Protein AF-A0A8J4EKW1-F1 (afdb_monomer_lite)

Foldseek 3Di:
DDDPPDPVNVLVVLLVVLCVPDVVLVVVLVVQLVCQCVVCVPDPPSSCVSSVVSSQVSCVVSVNDDD

Structure (mmCIF, N/CA/C/O backbone):
data_AF-A0A8J4EKW1-F1
#
_entry.id   AF-A0A8J4EKW1-F1
#
loop_
_atom_site.group_PDB
_atom_site.id
_atom_site.type_symbol
_atom_site.label_atom_id
_atom_site.label_alt_id
_atom_site.label_comp_id
_atom_site.label_asym_id
_atom_site.l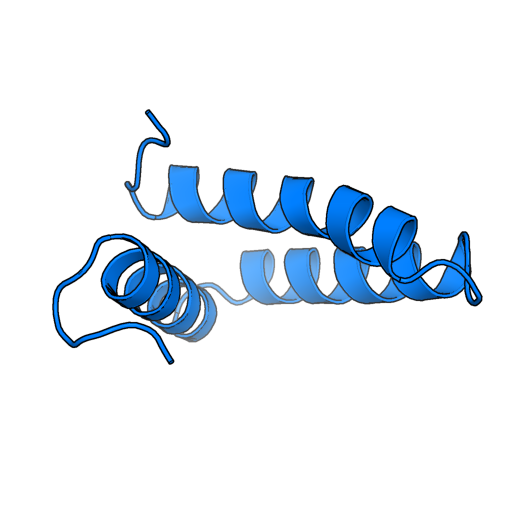abel_entity_id
_atom_site.label_seq_id
_atom_site.pdbx_PDB_ins_code
_atom_site.Cartn_x
_atom_site.Cartn_y
_atom_site.Cartn_z
_atom_site.occupancy
_atom_site.B_iso_or_equiv
_atom_site.auth_seq_id
_atom_site.auth_comp_id
_atom_site.auth_asym_id
_atom_site.auth_atom_id
_atom_site.pdbx_PDB_model_num
ATOM 1 N N . MET A 1 1 ? 16.174 2.477 6.336 1.00 60.22 1 MET A N 1
ATOM 2 C CA . MET A 1 1 ? 15.346 2.353 7.554 1.00 60.22 1 MET A CA 1
ATOM 3 C C . MET A 1 1 ? 14.643 3.684 7.732 1.00 60.22 1 MET A C 1
ATOM 5 O O . MET A 1 1 ? 15.328 4.695 7.684 1.00 60.22 1 MET A O 1
ATOM 9 N N . PHE A 1 2 ? 13.317 3.698 7.823 1.00 73.19 2 PHE A N 1
ATOM 10 C CA . PHE A 1 2 ? 12.551 4.919 8.085 1.00 73.19 2 PHE A CA 1
ATOM 11 C C . PHE A 1 2 ? 12.455 5.105 9.600 1.00 73.19 2 PHE A C 1
ATOM 13 O O . PHE A 1 2 ? 12.199 4.126 10.304 1.00 73.19 2 PHE A O 1
ATOM 20 N N . GLY A 1 3 ? 12.731 6.311 10.099 1.00 71.19 3 GLY A N 1
ATOM 21 C CA . GLY A 1 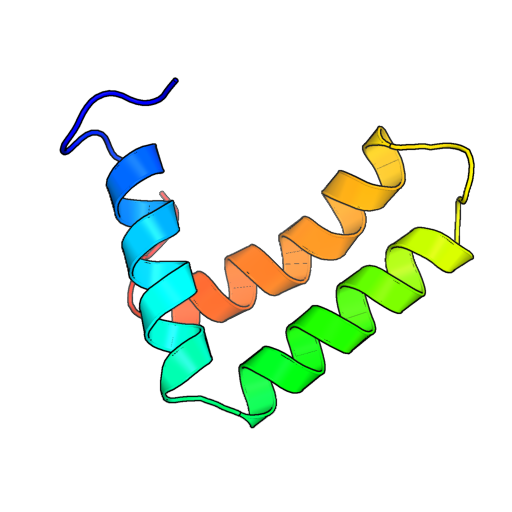3 ? 12.599 6.605 11.527 1.00 71.19 3 GLY A CA 1
ATOM 22 C C . GLY A 1 3 ? 11.146 6.439 11.995 1.00 71.19 3 GLY A C 1
ATOM 23 O O . GLY A 1 3 ? 10.236 6.543 11.165 1.00 71.19 3 GLY A O 1
ATOM 24 N N . PRO A 1 4 ? 10.910 6.167 13.290 1.00 74.06 4 PRO A N 1
ATOM 25 C CA . PRO A 1 4 ? 9.559 6.204 13.845 1.00 74.06 4 PRO A CA 1
ATOM 26 C C . PRO A 1 4 ? 8.908 7.563 13.546 1.00 74.06 4 PRO A C 1
ATOM 28 O O . PRO A 1 4 ? 9.594 8.582 13.482 1.00 74.06 4 PRO A O 1
ATOM 31 N N . ASP A 1 5 ? 7.600 7.541 13.296 1.00 73.69 5 ASP A N 1
ATOM 32 C CA . ASP A 1 5 ? 6.746 8.716 13.057 1.00 73.69 5 ASP A CA 1
ATOM 33 C C . ASP A 1 5 ? 7.077 9.601 11.842 1.00 73.69 5 ASP A C 1
ATOM 35 O O . ASP A 1 5 ? 6.418 10.616 11.635 1.00 73.69 5 ASP A O 1
ATOM 39 N N . CYS A 1 6 ? 8.026 9.217 10.980 1.00 86.94 6 CYS A N 1
ATOM 40 C CA . CYS A 1 6 ? 8.158 9.878 9.679 1.00 86.94 6 CYS A CA 1
ATOM 41 C C . CYS A 1 6 ? 7.037 9.449 8.717 1.00 86.94 6 CYS A C 1
ATOM 43 O O . CYS A 1 6 ? 6.481 8.352 8.833 1.00 86.94 6 CYS A O 1
ATOM 45 N N . ASP A 1 7 ? 6.751 10.282 7.718 1.00 85.75 7 ASP A N 1
ATOM 46 C CA . ASP A 1 7 ? 5.631 10.084 6.789 1.00 85.75 7 ASP A CA 1
ATOM 47 C C . ASP A 1 7 ? 5.638 8.711 6.112 1.00 85.75 7 ASP A C 1
ATOM 49 O O . ASP A 1 7 ? 4.594 8.080 5.952 1.00 85.75 7 ASP A O 1
ATOM 53 N N . GLU A 1 8 ? 6.818 8.197 5.760 1.00 88.31 8 GLU A N 1
ATOM 54 C CA . GLU A 1 8 ? 6.935 6.882 5.130 1.00 88.31 8 GLU A CA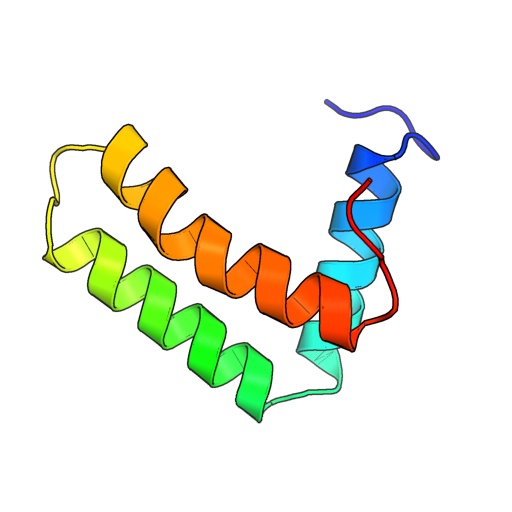 1
ATOM 55 C C . GLU A 1 8 ? 6.676 5.736 6.118 1.00 88.31 8 GLU A C 1
ATOM 57 O O . GLU A 1 8 ? 6.065 4.725 5.764 1.00 88.31 8 GLU A O 1
ATOM 62 N N . HIS A 1 9 ? 7.059 5.908 7.387 1.00 88.25 9 HIS A N 1
ATOM 63 C CA . HIS A 1 9 ? 6.705 4.963 8.442 1.00 88.25 9 HIS A CA 1
ATOM 64 C C . HIS A 1 9 ? 5.184 4.912 8.640 1.00 88.25 9 HIS A C 1
ATOM 66 O O . HIS A 1 9 ? 4.596 3.828 8.619 1.00 88.25 9 HIS A O 1
ATOM 72 N N . LEU A 1 10 ? 4.533 6.076 8.740 1.00 88.44 10 LEU A N 1
ATOM 73 C CA . LEU A 1 10 ? 3.078 6.183 8.877 1.00 88.44 10 LEU A CA 1
ATOM 74 C C . LEU A 1 10 ? 2.347 5.616 7.655 1.00 88.44 10 LEU A C 1
ATOM 76 O O . LEU A 1 10 ? 1.410 4.829 7.808 1.00 88.44 10 LEU A O 1
ATOM 80 N N . ARG A 1 11 ? 2.819 5.924 6.440 1.00 91.50 11 ARG A N 1
ATOM 81 C CA . ARG A 1 11 ? 2.287 5.373 5.186 1.00 91.50 11 ARG A CA 1
ATOM 82 C C . ARG A 1 11 ? 2.310 3.845 5.195 1.00 91.50 11 ARG A C 1
ATOM 84 O O . ARG A 1 11 ? 1.316 3.213 4.829 1.00 91.50 11 ARG A O 1
ATOM 91 N N . HIS A 1 12 ? 3.412 3.236 5.639 1.00 92.50 12 HIS A N 1
ATOM 92 C CA . HIS A 1 12 ? 3.514 1.782 5.748 1.00 92.50 12 HIS A CA 1
ATOM 93 C C . HIS A 1 12 ? 2.564 1.188 6.794 1.00 92.50 12 HIS A C 1
ATOM 95 O O . HIS A 1 12 ? 1.955 0.149 6.525 1.00 92.50 12 HIS A O 1
ATOM 101 N N . LEU A 1 13 ? 2.421 1.825 7.961 1.00 93.06 13 LEU A N 1
ATOM 102 C CA . LEU A 1 13 ? 1.506 1.366 9.010 1.00 93.06 13 LEU A CA 1
ATOM 103 C C . LEU A 1 13 ? 0.050 1.414 8.540 1.00 93.06 13 LEU A C 1
ATOM 105 O O . LEU A 1 13 ? -0.635 0.392 8.587 1.00 93.06 13 LEU A O 1
ATOM 109 N N . VAL A 1 14 ? -0.385 2.555 7.999 1.00 94.06 14 VAL A N 1
ATOM 110 C CA . VAL A 1 14 ? -1.748 2.750 7.483 1.00 94.06 14 VAL A CA 1
ATOM 111 C C . VAL A 1 14 ? -2.067 1.734 6.390 1.00 94.06 14 VAL A C 1
ATOM 113 O O . VAL A 1 14 ? -3.097 1.065 6.448 1.00 94.06 14 VAL A O 1
ATOM 116 N N . PHE A 1 15 ? -1.164 1.549 5.423 1.00 96.50 15 PHE A N 1
ATOM 117 C CA . PHE A 1 15 ? -1.363 0.572 4.354 1.00 96.50 15 PHE A CA 1
ATOM 118 C C . PHE A 1 15 ? -1.484 -0.862 4.887 1.00 96.50 15 PHE A C 1
ATOM 120 O O . PHE A 1 15 ? -2.385 -1.606 4.496 1.00 96.50 15 PHE A O 1
ATOM 127 N N . ARG A 1 16 ? -0.588 -1.263 5.797 1.00 96.44 16 ARG A N 1
ATOM 128 C CA . ARG A 1 16 ? -0.599 -2.600 6.406 1.00 96.44 16 ARG A CA 1
ATOM 129 C C . ARG A 1 16 ? -1.898 -2.854 7.162 1.00 96.44 16 ARG A C 1
ATOM 131 O O . ARG A 1 16 ? -2.479 -3.929 7.018 1.00 96.44 16 ARG A O 1
ATOM 138 N N . ASP A 1 17 ? -2.324 -1.898 7.977 1.00 96.69 17 ASP A N 1
ATOM 139 C CA . ASP A 1 17 ? -3.482 -2.064 8.848 1.00 96.69 17 ASP A CA 1
ATOM 140 C C . ASP A 1 17 ? -4.791 -2.031 8.047 1.00 96.69 17 ASP A C 1
ATOM 142 O O . ASP A 1 17 ? -5.670 -2.852 8.307 1.00 96.69 17 ASP A O 1
ATOM 146 N N . TRP A 1 18 ? -4.866 -1.236 6.972 1.00 97.38 18 TRP A N 1
ATOM 147 C CA . TRP A 1 18 ? -5.977 -1.286 6.014 1.00 97.38 18 TRP A CA 1
ATOM 148 C C . TRP A 1 18 ? -6.162 -2.682 5.402 1.00 97.38 18 TRP A C 1
ATOM 150 O O . TRP A 1 18 ? -7.261 -3.237 5.410 1.00 97.38 18 TRP A O 1
ATOM 160 N N . LEU A 1 19 ? -5.079 -3.299 4.916 1.00 98.12 19 LEU A N 1
ATOM 161 C CA . LEU A 1 19 ? -5.136 -4.613 4.260 1.00 98.12 19 LEU A CA 1
ATOM 162 C C . LEU A 1 19 ? -5.528 -5.774 5.195 1.00 98.12 19 LEU A C 1
ATOM 164 O O . LEU A 1 19 ? -5.878 -6.864 4.721 1.00 98.12 19 LEU A O 1
ATOM 168 N N . ARG A 1 20 ? -5.457 -5.576 6.517 1.00 97.88 20 ARG A N 1
ATOM 169 C CA . ARG A 1 20 ? -5.887 -6.577 7.505 1.00 97.88 20 ARG A CA 1
ATOM 170 C C . ARG A 1 20 ? -7.408 -6.658 7.607 1.00 97.88 20 ARG A C 1
ATOM 172 O O . ARG A 1 20 ? -7.921 -7.766 7.733 1.00 97.88 20 ARG A O 1
ATOM 179 N N . SER A 1 21 ? -8.108 -5.529 7.496 1.00 96.88 21 SER A N 1
ATOM 180 C CA . SER A 1 21 ? -9.574 -5.449 7.587 1.00 96.88 21 SER A CA 1
ATOM 181 C C . SER A 1 21 ? -10.294 -5.388 6.233 1.00 96.88 21 SER A C 1
ATOM 183 O O . SER A 1 21 ? -11.492 -5.644 6.192 1.00 96.88 21 SER A O 1
ATOM 185 N N . HIS A 1 22 ? -9.588 -5.132 5.123 1.00 98.06 22 HIS A N 1
ATOM 186 C CA . HIS A 1 22 ? -10.181 -5.003 3.782 1.00 98.06 22 HIS A CA 1
ATOM 187 C C . HIS A 1 22 ? -9.670 -6.096 2.829 1.00 98.06 22 HIS A C 1
ATOM 189 O O . HIS A 1 22 ? -8.673 -5.930 2.119 1.00 98.06 22 HIS A O 1
ATOM 195 N N . SER A 1 23 ? -10.353 -7.246 2.816 1.00 97.75 23 SER A N 1
ATOM 196 C CA . SER A 1 23 ? -9.962 -8.417 2.013 1.00 97.75 23 SER A CA 1
ATOM 197 C C . SER A 1 23 ? -9.957 -8.161 0.508 1.00 97.75 23 SER A C 1
ATOM 199 O O . SER A 1 23 ? -9.090 -8.694 -0.185 1.00 97.75 23 SER A O 1
ATOM 201 N N . ASP A 1 24 ? -10.874 -7.334 0.010 1.00 97.88 24 ASP A N 1
ATOM 202 C CA . ASP A 1 24 ? -11.008 -7.062 -1.425 1.00 97.88 24 ASP A CA 1
ATOM 203 C C . ASP A 1 24 ? -9.838 -6.221 -1.937 1.00 97.88 24 ASP A C 1
ATOM 205 O O . ASP A 1 24 ? -9.226 -6.534 -2.958 1.00 97.88 24 ASP A O 1
ATOM 209 N N . ASP A 1 25 ? -9.438 -5.210 -1.165 1.00 98.19 25 ASP A N 1
ATOM 210 C CA . ASP A 1 25 ? -8.252 -4.408 -1.463 1.00 98.19 25 ASP A CA 1
ATOM 211 C C . ASP A 1 25 ? -6.963 -5.224 -1.330 1.00 98.19 25 ASP A C 1
ATOM 213 O O . ASP A 1 25 ? -6.032 -5.063 -2.125 1.00 98.19 25 ASP A O 1
ATOM 217 N N . ARG A 1 26 ? -6.913 -6.169 -0.384 1.00 98.19 26 ARG A N 1
ATOM 218 C CA . ARG A 1 26 ? -5.807 -7.130 -0.284 1.00 98.19 26 ARG A CA 1
ATOM 219 C C . ARG A 1 26 ? -5.716 -8.012 -1.527 1.00 98.19 26 ARG A C 1
ATOM 221 O O . ARG A 1 26 ? -4.614 -8.207 -2.047 1.00 98.19 26 ARG A O 1
ATOM 228 N N . ALA A 1 27 ? -6.845 -8.515 -2.021 1.00 98.00 27 ALA A N 1
ATOM 229 C CA . ALA A 1 27 ? -6.893 -9.313 -3.241 1.00 98.00 27 ALA A CA 1
ATOM 230 C C . ALA A 1 27 ? -6.483 -8.486 -4.472 1.00 98.00 27 ALA A C 1
ATOM 232 O O . ALA A 1 27 ? -5.673 -8.948 -5.280 1.00 98.00 27 ALA A O 1
ATOM 233 N N . ALA A 1 28 ? -6.951 -7.238 -4.574 1.00 97.31 28 ALA A N 1
ATOM 234 C CA . ALA A 1 28 ? -6.566 -6.317 -5.640 1.00 97.31 28 ALA A CA 1
ATOM 235 C C . ALA A 1 28 ? -5.054 -6.029 -5.633 1.00 97.31 28 ALA A C 1
ATOM 237 O O . ALA A 1 28 ? -4.396 -6.114 -6.674 1.00 97.31 28 ALA A O 1
ATOM 238 N N . TYR A 1 29 ? -4.469 -5.767 -4.460 1.00 98.00 29 TYR A N 1
ATOM 239 C CA . TYR A 1 29 ? -3.027 -5.562 -4.324 1.00 98.00 29 TYR A CA 1
ATOM 240 C C . TYR A 1 29 ? -2.220 -6.815 -4.693 1.00 98.00 29 TYR A C 1
ATOM 242 O O . TYR A 1 29 ? -1.210 -6.727 -5.398 1.00 98.00 29 TYR A O 1
ATOM 250 N N . GLN A 1 30 ? -2.673 -8.001 -4.275 1.00 98.06 30 GLN A N 1
ATOM 251 C CA . GLN A 1 30 ? -2.056 -9.269 -4.663 1.00 98.06 30 GLN A CA 1
ATOM 252 C C . GLN A 1 30 ? -2.075 -9.464 -6.185 1.00 98.06 30 GLN A C 1
ATOM 254 O O . GLN A 1 30 ? -1.049 -9.829 -6.766 1.00 98.06 30 GLN A O 1
ATOM 259 N N . ALA A 1 31 ? -3.217 -9.219 -6.832 1.00 97.44 31 ALA A N 1
ATOM 260 C CA . ALA A 1 31 ? -3.353 -9.326 -8.280 1.00 97.44 31 ALA A CA 1
ATOM 261 C C . ALA A 1 31 ? -2.424 -8.340 -9.004 1.00 97.44 31 ALA A C 1
ATOM 263 O O . ALA A 1 31 ? -1.715 -8.738 -9.928 1.00 97.44 31 ALA A O 1
ATOM 264 N N . ALA A 1 32 ? -2.340 -7.094 -8.526 1.00 96.75 32 ALA A N 1
ATOM 265 C CA . ALA A 1 32 ? -1.430 -6.087 -9.066 1.00 96.75 32 ALA A CA 1
ATOM 266 C C . ALA A 1 32 ? 0.040 -6.525 -8.971 1.00 96.75 32 ALA A C 1
ATOM 268 O O . ALA A 1 32 ? 0.765 -6.448 -9.960 1.00 96.75 32 ALA A O 1
ATOM 269 N N . LYS A 1 33 ? 0.476 -7.066 -7.821 1.00 96.31 33 LYS A N 1
ATOM 270 C CA . LYS A 1 33 ? 1.838 -7.609 -7.668 1.00 96.31 33 LYS A CA 1
ATOM 271 C C . LYS A 1 33 ? 2.112 -8.759 -8.637 1.00 96.31 33 LYS A C 1
ATOM 273 O O . LYS A 1 33 ? 3.202 -8.822 -9.196 1.00 96.31 33 LYS A O 1
ATOM 278 N N . ARG A 1 34 ? 1.156 -9.676 -8.817 1.00 97.25 34 ARG A N 1
ATOM 279 C CA . ARG A 1 34 ? 1.310 -10.816 -9.737 1.00 97.25 34 ARG A CA 1
ATOM 280 C C . ARG A 1 34 ? 1.401 -10.356 -11.189 1.00 97.25 34 ARG A C 1
ATOM 282 O O . ARG A 1 34 ? 2.296 -10.800 -11.895 1.00 97.25 34 ARG A O 1
ATOM 289 N N . ARG A 1 35 ? 0.536 -9.426 -11.604 1.00 95.94 35 ARG A N 1
ATOM 290 C CA . ARG A 1 35 ? 0.575 -8.823 -12.942 1.00 95.94 35 ARG A CA 1
ATOM 291 C C . ARG A 1 35 ? 1.904 -8.114 -13.195 1.00 95.94 35 ARG A C 1
ATOM 293 O O . ARG A 1 35 ? 2.544 -8.393 -14.197 1.00 95.94 35 ARG A O 1
ATOM 300 N N . ALA A 1 36 ? 2.341 -7.272 -12.261 1.00 95.69 36 ALA A N 1
ATOM 301 C CA . ALA A 1 36 ? 3.595 -6.534 -12.375 1.00 95.69 36 ALA A CA 1
ATOM 302 C C . ALA A 1 36 ? 4.817 -7.463 -12.493 1.00 95.69 36 ALA A C 1
ATOM 304 O O . ALA A 1 36 ? 5.752 -7.165 -13.228 1.00 95.69 36 ALA A O 1
ATOM 305 N N . ALA A 1 37 ? 4.813 -8.592 -11.774 1.00 95.19 37 ALA A N 1
ATOM 306 C CA . ALA A 1 37 ? 5.886 -9.582 -11.852 1.00 95.19 37 ALA A CA 1
ATOM 307 C C . ALA A 1 37 ? 5.885 -10.358 -13.180 1.00 95.19 37 ALA A C 1
ATOM 309 O O . ALA A 1 37 ? 6.946 -10.762 -13.643 1.00 95.19 37 ALA A O 1
ATOM 310 N N . ALA A 1 38 ? 4.711 -10.576 -13.777 1.00 95.88 38 ALA A N 1
ATOM 311 C CA . ALA A 1 38 ? 4.571 -11.294 -15.042 1.00 95.88 38 ALA A CA 1
ATOM 312 C C . ALA A 1 38 ? 4.865 -10.416 -16.271 1.00 95.88 38 ALA A C 1
ATOM 314 O O . ALA A 1 38 ? 5.395 -10.920 -17.253 1.00 95.88 38 ALA A O 1
ATOM 315 N N . ASP A 1 39 ? 4.529 -9.124 -16.216 1.00 94.50 39 ASP A N 1
ATOM 316 C CA . ASP A 1 39 ? 4.641 -8.194 -17.348 1.00 94.50 39 ASP A CA 1
ATOM 317 C C . ASP A 1 39 ? 6.100 -7.916 -17.741 1.00 94.50 39 ASP A C 1
ATOM 319 O O . ASP A 1 39 ? 6.471 -8.032 -18.907 1.00 94.50 39 ASP A O 1
ATOM 323 N N . GLN A 1 40 ? 6.955 -7.597 -16.763 1.00 91.25 40 GLN A N 1
ATOM 324 C CA . GLN A 1 40 ? 8.386 -7.358 -16.988 1.00 91.25 40 GLN A CA 1
ATOM 325 C C . GLN A 1 40 ? 9.230 -8.031 -15.896 1.00 91.25 40 GLN A C 1
ATOM 327 O O . GLN A 1 40 ? 9.729 -7.350 -14.994 1.00 91.25 40 GLN A O 1
ATOM 332 N N . PRO A 1 41 ? 9.435 -9.361 -15.975 1.00 90.19 41 PRO A N 1
ATOM 333 C CA . PRO A 1 41 ? 10.069 -10.149 -14.910 1.00 90.19 41 PRO A CA 1
ATOM 334 C C . PRO A 1 41 ? 11.476 -9.676 -14.522 1.00 90.19 41 PRO A C 1
ATOM 336 O O . PRO A 1 41 ? 11.913 -9.867 -13.390 1.00 90.19 41 PRO A O 1
ATOM 339 N N . TRP A 1 42 ? 12.179 -9.033 -15.457 1.00 94.75 42 TRP A N 1
ATOM 340 C CA . TRP A 1 42 ? 13.558 -8.571 -15.293 1.00 94.75 42 TRP A CA 1
ATOM 341 C C . TRP A 1 42 ? 13.671 -7.121 -14.802 1.00 94.75 42 TRP A C 1
ATOM 343 O O . TRP A 1 42 ? 14.768 -6.662 -14.494 1.00 94.75 42 TRP A O 1
ATOM 353 N N . SER A 1 43 ? 12.560 -6.381 -14.730 1.00 95.44 43 SER A N 1
ATOM 354 C CA . SER A 1 43 ? 12.566 -4.952 -14.412 1.00 95.44 43 SER A CA 1
ATOM 355 C C . SER A 1 43 ? 11.929 -4.688 -13.054 1.00 95.44 43 SER A C 1
ATOM 357 O O . SER A 1 43 ? 10.718 -4.516 -12.916 1.00 95.44 43 SER A O 1
ATOM 359 N N . VAL A 1 44 ? 12.778 -4.573 -12.030 1.00 93.81 44 VAL A N 1
ATOM 360 C CA . VAL A 1 44 ? 12.356 -4.156 -10.681 1.00 93.81 44 VAL A CA 1
ATOM 361 C C . VAL A 1 44 ? 11.720 -2.760 -10.708 1.00 93.81 44 VAL A C 1
ATOM 363 O O . VAL A 1 44 ? 10.773 -2.497 -9.966 1.00 93.81 44 VAL A O 1
ATOM 366 N N . SER A 1 45 ? 12.200 -1.874 -11.587 1.00 95.69 45 SER A N 1
ATOM 367 C CA . SER A 1 45 ? 11.628 -0.535 -11.766 1.00 95.69 45 SER A CA 1
ATOM 368 C C . SER A 1 45 ? 10.196 -0.604 -12.30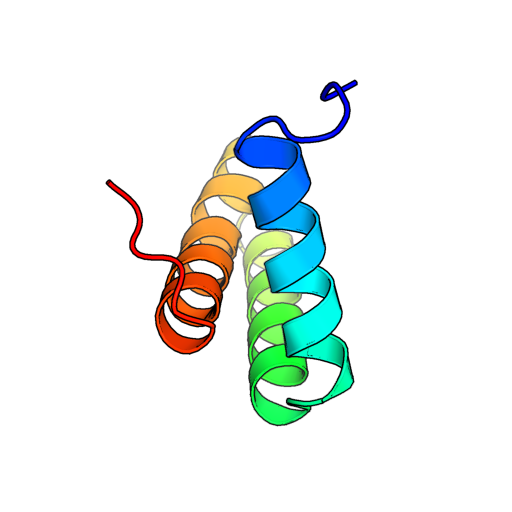5 1.00 95.69 45 SER A C 1
ATOM 370 O O . SER A 1 45 ? 9.282 -0.054 -11.689 1.00 95.69 45 SER A O 1
ATOM 372 N N . ALA A 1 46 ? 9.967 -1.367 -13.383 1.00 94.06 46 ALA A N 1
ATOM 373 C CA . ALA A 1 46 ? 8.629 -1.545 -13.947 1.00 94.06 46 ALA A CA 1
ATOM 374 C C . ALA A 1 46 ? 7.689 -2.245 -12.960 1.00 94.06 46 ALA A C 1
ATOM 376 O O . ALA A 1 46 ? 6.538 -1.836 -12.806 1.00 94.06 46 ALA A O 1
ATOM 377 N N . TYR A 1 47 ? 8.194 -3.242 -12.230 1.00 94.38 47 TYR A N 1
ATOM 378 C CA . TYR A 1 47 ? 7.451 -3.902 -11.165 1.00 94.38 47 TYR A CA 1
ATOM 379 C C . TYR A 1 47 ? 6.968 -2.908 -10.100 1.00 94.38 47 TYR A C 1
ATOM 381 O O . TYR A 1 47 ? 5.792 -2.907 -9.722 1.00 94.38 47 TYR A O 1
ATOM 389 N N . ASN A 1 48 ? 7.872 -2.047 -9.620 1.00 94.00 48 ASN A N 1
ATOM 390 C CA . ASN A 1 48 ? 7.561 -1.046 -8.607 1.00 94.00 48 ASN A CA 1
ATOM 391 C C . ASN A 1 48 ? 6.565 -0.002 -9.117 1.00 94.00 48 ASN A C 1
ATOM 393 O O . ASN A 1 48 ? 5.591 0.269 -8.417 1.00 94.00 48 ASN A O 1
ATOM 397 N N . ALA A 1 49 ? 6.758 0.516 -10.332 1.00 94.25 49 ALA A N 1
ATOM 398 C CA . ALA A 1 49 ? 5.851 1.483 -10.943 1.00 94.25 49 ALA A CA 1
ATOM 399 C C . ALA A 1 49 ? 4.429 0.918 -11.101 1.00 94.25 49 ALA A C 1
ATOM 401 O O . ALA A 1 49 ? 3.456 1.571 -10.728 1.00 94.25 49 ALA A O 1
ATOM 402 N N . GLN A 1 50 ? 4.298 -0.328 -11.567 1.00 93.62 50 GLN A N 1
ATOM 403 C CA . GLN A 1 50 ? 2.991 -0.957 -11.770 1.00 93.62 50 GLN A CA 1
ATOM 404 C C . GLN A 1 50 ? 2.242 -1.214 -10.457 1.00 93.62 50 GLN A C 1
ATOM 406 O O . GLN A 1 50 ? 1.058 -0.892 -10.344 1.00 93.62 50 GLN A O 1
ATOM 411 N N . LYS A 1 51 ? 2.904 -1.768 -9.428 1.00 94.38 51 LYS A N 1
ATOM 412 C CA . LYS A 1 51 ? 2.229 -1.987 -8.135 1.00 94.38 51 LYS A CA 1
ATOM 413 C C . LYS A 1 51 ? 1.951 -0.676 -7.386 1.00 94.38 51 LYS A C 1
ATOM 415 O O . LYS A 1 51 ? 1.029 -0.650 -6.570 1.00 94.38 51 LYS A O 1
ATOM 420 N N . ALA A 1 52 ? 2.713 0.395 -7.642 1.00 95.00 52 ALA A N 1
ATOM 421 C CA . ALA A 1 52 ? 2.534 1.689 -6.980 1.00 95.00 52 ALA A CA 1
ATOM 422 C C . ALA A 1 52 ? 1.135 2.271 -7.224 1.00 95.00 52 ALA A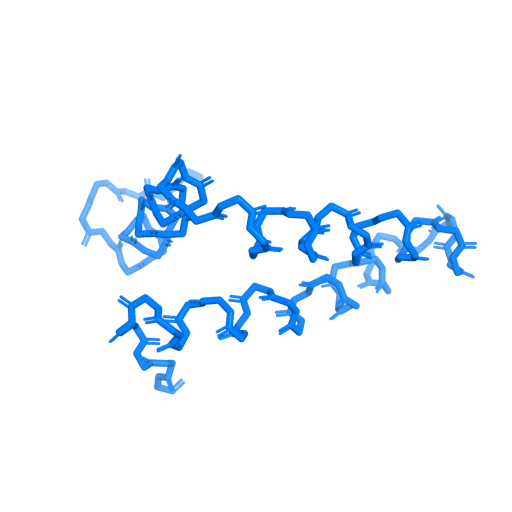 C 1
ATOM 424 O O . ALA A 1 52 ? 0.541 2.822 -6.301 1.00 95.00 52 ALA A O 1
ATOM 425 N N . THR A 1 53 ? 0.550 2.057 -8.408 1.00 94.88 53 THR A N 1
ATOM 426 C CA . THR A 1 53 ? -0.834 2.462 -8.700 1.00 94.88 53 THR A CA 1
ATOM 427 C C . THR A 1 53 ? -1.834 1.858 -7.709 1.00 94.88 53 THR A C 1
ATOM 429 O O . THR A 1 53 ? -2.699 2.569 -7.198 1.00 94.88 53 THR A O 1
ATOM 432 N N . ALA A 1 54 ? -1.696 0.567 -7.384 1.00 96.31 54 ALA A N 1
ATOM 433 C CA . ALA A 1 54 ? -2.560 -0.099 -6.409 1.00 96.31 54 ALA A CA 1
ATOM 434 C C . ALA A 1 54 ? -2.318 0.418 -4.981 1.00 96.31 54 ALA A C 1
ATOM 436 O O . ALA A 1 54 ? -3.273 0.634 -4.239 1.00 96.31 54 ALA A O 1
ATOM 437 N N . ILE A 1 55 ? -1.056 0.669 -4.613 1.00 95.62 55 ILE A N 1
ATOM 438 C CA . ILE A 1 55 ? -0.695 1.228 -3.301 1.00 95.62 55 ILE A CA 1
ATOM 439 C C . ILE A 1 55 ? -1.343 2.604 -3.108 1.00 95.62 55 ILE A C 1
ATOM 441 O O . ILE A 1 55 ? -2.011 2.824 -2.102 1.00 95.62 55 ILE A O 1
ATOM 445 N N . LEU A 1 56 ? -1.213 3.507 -4.084 1.00 95.38 56 LEU A N 1
ATOM 446 C CA . LEU A 1 56 ? -1.794 4.852 -4.016 1.00 95.38 56 LEU A CA 1
ATOM 447 C C . LEU A 1 56 ? -3.326 4.822 -3.975 1.00 95.38 56 LEU A C 1
ATOM 449 O O . LEU A 1 56 ? -3.937 5.598 -3.242 1.00 95.38 56 LEU A O 1
ATOM 453 N N . ALA A 1 57 ? -3.962 3.921 -4.728 1.00 95.44 57 ALA A N 1
ATOM 454 C CA . ALA A 1 57 ? -5.411 3.750 -4.680 1.00 95.44 57 ALA A CA 1
ATOM 455 C C . ALA A 1 57 ? -5.888 3.309 -3.287 1.00 95.44 57 ALA A C 1
ATOM 457 O O . ALA A 1 57 ? -6.856 3.859 -2.768 1.00 95.44 57 ALA A O 1
ATOM 458 N N . ILE A 1 58 ? -5.190 2.359 -2.664 1.00 96.81 58 ILE A N 1
ATOM 459 C CA . ILE A 1 58 ? -5.518 1.859 -1.324 1.00 96.81 58 ILE A CA 1
ATOM 460 C C . ILE A 1 58 ? -5.252 2.921 -0.256 1.00 96.81 58 ILE A C 1
ATOM 462 O O . ILE A 1 58 ? -6.094 3.130 0.609 1.00 96.81 58 ILE A O 1
ATOM 466 N N . LEU A 1 59 ? -4.130 3.640 -0.334 1.00 95.00 59 LEU A N 1
ATOM 467 C CA . LEU A 1 59 ? -3.821 4.726 0.600 1.00 95.00 59 LEU A CA 1
ATOM 468 C C . LEU A 1 59 ? -4.887 5.827 0.574 1.00 95.00 59 LEU A C 1
ATOM 470 O O . LEU A 1 59 ? -5.303 6.290 1.633 1.00 95.00 59 LEU A O 1
ATOM 474 N N . ARG A 1 60 ? -5.404 6.173 -0.613 1.00 94.62 60 ARG A N 1
ATOM 475 C CA . ARG A 1 60 ? -6.532 7.109 -0.745 1.00 94.62 60 ARG A CA 1
ATOM 476 C C . ARG A 1 60 ? -7.799 6.594 -0.064 1.00 94.62 60 ARG A C 1
ATOM 478 O O . ARG A 1 60 ? -8.472 7.375 0.601 1.00 94.62 60 ARG A O 1
ATOM 485 N N . LYS A 1 61 ? -8.119 5.300 -0.196 1.00 95.31 61 LYS A N 1
ATOM 486 C CA . LYS A 1 61 ? -9.253 4.677 0.518 1.00 95.31 61 LYS A CA 1
ATOM 487 C C . LYS A 1 61 ? -9.043 4.682 2.034 1.00 95.31 61 LYS A C 1
ATOM 489 O O . LYS A 1 61 ? -9.984 4.942 2.772 1.00 95.31 61 LYS A O 1
ATOM 494 N N . ALA A 1 62 ? -7.800 4.489 2.471 1.00 94.25 62 ALA A N 1
ATOM 495 C CA . ALA A 1 62 ? -7.388 4.554 3.870 1.00 94.25 62 ALA A CA 1
ATOM 496 C C . ALA A 1 62 ? -7.321 5.981 4.446 1.00 94.25 62 ALA A C 1
ATOM 498 O O . ALA A 1 62 ? -6.950 6.152 5.604 1.00 94.25 62 ALA A O 1
ATOM 499 N N . GLY A 1 63 ? -7.671 7.007 3.662 1.00 90.62 63 GLY A N 1
ATOM 500 C CA . GLY A 1 63 ? -7.702 8.400 4.107 1.00 90.62 63 GLY A CA 1
ATOM 501 C C . GLY A 1 63 ? -6.357 9.127 4.039 1.00 90.62 63 GLY A C 1
ATOM 502 O O . GLY A 1 63 ? -6.316 10.325 4.312 1.00 90.62 63 GLY A O 1
ATOM 503 N N . LEU A 1 64 ? -5.277 8.459 3.614 1.00 84.75 64 LEU A N 1
ATOM 504 C CA . LEU A 1 64 ? -3.999 9.114 3.345 1.00 84.75 64 LEU A CA 1
ATOM 505 C C . LEU A 1 64 ? -4.080 9.781 1.963 1.00 84.75 64 LEU A C 1
ATOM 507 O O . LEU A 1 64 ? -3.963 9.129 0.920 1.00 84.75 64 LEU A O 1
ATOM 511 N N . ARG A 1 65 ? -4.328 11.093 1.939 1.00 65.62 65 ARG A N 1
ATOM 512 C CA . ARG A 1 65 ? -4.175 11.881 0.712 1.00 65.62 65 ARG A CA 1
ATOM 513 C C . ARG A 1 65 ? -2.678 12.015 0.458 1.00 65.62 65 ARG A C 1
ATOM 515 O O . ARG A 1 65 ? -1.972 12.520 1.317 1.00 65.62 65 ARG A O 1
ATOM 522 N N . GLY A 1 66 ? -2.207 11.499 -0.675 1.00 58.84 66 GLY A N 1
ATOM 523 C CA . GLY A 1 66 ? -0.878 11.853 -1.159 1.00 58.84 66 GLY A CA 1
ATOM 524 C C . GLY A 1 66 ? -0.913 13.317 -1.570 1.00 58.84 66 GLY A C 1
ATOM 525 O O . GLY A 1 66 ? -1.697 13.662 -2.456 1.00 58.84 66 GLY A O 1
ATOM 526 N N . ASP A 1 67 ? -0.164 14.135 -0.847 1.00 52.94 67 ASP A N 1
ATOM 527 C CA . ASP A 1 67 ? 0.355 15.425 -1.296 1.00 52.94 67 ASP A CA 1
ATOM 528 C C . ASP A 1 67 ? 1.082 15.308 -2.649 1.00 52.94 67 ASP A C 1
ATOM 530 O O . ASP A 1 67 ? 1.703 14.249 -2.919 1.00 52.94 67 ASP A O 1
#

InterPro domains:
  IPR007344 GrpB/Dephospho-CoA kinase [PF04229] (2-60)
  IPR007344 GrpB/Dephospho-CoA kinase [PTHR34822] (5-62)
  IPR043519 Nucleotidyltransferase superfamily [G3DSA:3.30.460.10] (1-64)
  IPR043519 Nucleotidyltransferase superfamily [SSF81301] (3-62)

Radius of gyration: 12.7 Å; chains: 1; bounding box: 26×27×31 Å

pLDDT: mean 91.26, std 10.05, range [52.94, 98.19]

Organism: NCBI:txid2807577

Sequence (67 aa):
MFGPDCDEHLRHLVFRDWLRSHSDDRAAYQAAKRRAAADQPWSVSAYNAQKATAILAILRKAGLRGD

Secondary structure (DSSP, 8-state):
-PPTTSHHHHHHHHHHH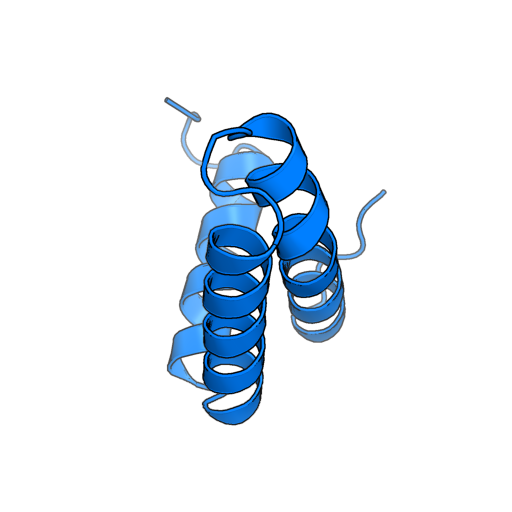HHHH-HHHHHHHHHHHHHHHHH-TT-HHHHHHHHHHHHHHHHHHTT----